Protein AF-Q55218-F1 (afdb_monomer_lite)

Secondary structure (DSSP, 8-state):
--PPP---PPPPPPPHHHHHHHHHHHHHHHHHHHHTT-HHHHHHHT-S-HHHHHHHHHTT-SSEE-TTS-EE---HHHHHHHHH-TT-S---GGGSS--

Structure (mmCIF, N/CA/C/O backbone):
data_AF-Q55218-F1
#
_entry.id   AF-Q55218-F1
#
loop_
_atom_site.group_PDB
_atom_site.id
_atom_site.type_symbol
_atom_site.label_atom_id
_atom_site.label_alt_id
_atom_site.label_comp_id
_atom_site.label_asym_id
_atom_site.label_entity_id
_atom_site.label_seq_id
_atom_site.pdbx_PDB_ins_code
_atom_site.Cartn_x
_atom_site.Cartn_y
_atom_site.Cartn_z
_atom_site.occupancy
_atom_site.B_iso_or_equiv
_atom_site.auth_seq_id
_atom_site.auth_comp_id
_atom_site.auth_asym_id
_atom_site.auth_atom_id
_atom_site.pdbx_PDB_model_num
ATOM 1 N N . MET A 1 1 ? 50.418 -3.290 9.995 1.00 52.03 1 MET A N 1
ATOM 2 C CA . MET A 1 1 ? 50.120 -3.734 8.618 1.00 52.03 1 MET A CA 1
ATOM 3 C C . MET A 1 1 ? 48.678 -3.325 8.351 1.00 52.03 1 MET A C 1
ATOM 5 O O . MET A 1 1 ? 47.769 -3.992 8.819 1.00 52.03 1 MET A O 1
ATOM 9 N N . THR A 1 2 ? 48.474 -2.133 7.790 1.00 50.09 2 THR A N 1
ATOM 10 C CA . THR A 1 2 ? 47.148 -1.502 7.666 1.00 50.09 2 THR A CA 1
ATOM 11 C C . THR A 1 2 ? 46.552 -1.903 6.322 1.00 50.09 2 THR A C 1
ATOM 13 O O . THR A 1 2 ? 47.127 -1.583 5.285 1.00 50.09 2 THR A O 1
ATOM 16 N N . MET A 1 3 ? 45.450 -2.653 6.337 1.00 50.16 3 MET A N 1
ATOM 17 C CA . MET A 1 3 ? 44.729 -3.035 5.120 1.00 50.16 3 MET A CA 1
ATOM 18 C C . MET A 1 3 ? 43.969 -1.815 4.579 1.00 50.16 3 MET A C 1
ATOM 20 O O . MET A 1 3 ? 43.300 -1.145 5.367 1.00 50.16 3 MET A O 1
ATOM 24 N N . PRO A 1 4 ? 44.045 -1.506 3.273 1.00 62.09 4 PRO A N 1
ATOM 25 C CA . PRO A 1 4 ? 43.231 -0.454 2.687 1.00 62.09 4 PRO A CA 1
ATOM 26 C C . PRO A 1 4 ? 41.763 -0.892 2.686 1.00 62.09 4 PRO A C 1
ATOM 28 O O . PRO A 1 4 ? 41.411 -1.933 2.130 1.00 62.09 4 PRO A O 1
ATOM 31 N N . THR A 1 5 ? 40.906 -0.096 3.319 1.00 61.22 5 THR A N 1
ATOM 32 C CA . THR A 1 5 ? 39.452 -0.217 3.205 1.00 61.22 5 THR A CA 1
ATOM 33 C C . THR A 1 5 ? 39.076 -0.027 1.732 1.00 61.22 5 THR A C 1
ATOM 35 O O . THR A 1 5 ? 39.483 0.982 1.147 1.00 61.22 5 THR A O 1
ATOM 38 N N . PRO A 1 6 ? 38.343 -0.951 1.085 1.00 57.94 6 PRO A N 1
ATOM 39 C CA . PRO A 1 6 ? 37.879 -0.714 -0.271 1.00 57.94 6 PRO A CA 1
ATOM 40 C C . PRO A 1 6 ? 36.880 0.445 -0.243 1.00 57.94 6 PRO A C 1
ATOM 42 O O . PRO A 1 6 ? 35.781 0.322 0.295 1.00 57.94 6 PRO A O 1
ATOM 45 N N . THR A 1 7 ? 37.269 1.580 -0.822 1.00 59.16 7 THR A N 1
ATOM 46 C CA . THR A 1 7 ? 36.338 2.641 -1.210 1.00 59.16 7 THR A CA 1
ATOM 47 C C . THR A 1 7 ? 35.344 2.031 -2.192 1.00 59.16 7 THR A C 1
ATOM 49 O O . THR A 1 7 ? 35.666 1.823 -3.362 1.00 59.16 7 THR A O 1
ATOM 52 N N . SER A 1 8 ? 34.146 1.688 -1.715 1.00 62.44 8 SER A N 1
ATOM 53 C CA . SER A 1 8 ? 33.060 1.274 -2.596 1.00 62.44 8 SER A CA 1
ATOM 54 C C . SER A 1 8 ? 32.613 2.499 -3.382 1.00 62.44 8 SER A C 1
ATOM 56 O O . SER A 1 8 ? 32.049 3.435 -2.817 1.00 62.44 8 SER A O 1
ATOM 58 N N . ALA A 1 9 ? 32.869 2.501 -4.689 1.00 62.53 9 ALA A N 1
ATOM 59 C CA . ALA A 1 9 ? 32.204 3.427 -5.591 1.00 62.53 9 ALA A CA 1
ATOM 60 C C . ALA A 1 9 ? 30.676 3.250 -5.457 1.00 62.53 9 ALA A C 1
ATOM 62 O O . ALA A 1 9 ? 30.218 2.130 -5.192 1.00 62.53 9 ALA A O 1
ATOM 63 N N . PRO A 1 10 ? 29.878 4.322 -5.615 1.00 64.62 10 PRO A N 1
ATOM 64 C CA . PRO A 1 10 ? 28.429 4.186 -5.638 1.00 64.62 10 PRO A CA 1
ATOM 65 C C . PRO A 1 10 ? 28.028 3.208 -6.754 1.00 64.62 10 PRO A C 1
ATOM 67 O O . PRO A 1 10 ? 28.654 3.217 -7.821 1.00 64.62 10 PRO A O 1
ATOM 70 N N . PRO A 1 11 ? 27.019 2.348 -6.525 1.00 70.62 11 PRO A N 1
ATOM 71 C CA . PRO A 1 11 ? 26.584 1.395 -7.533 1.00 70.62 11 PRO A CA 1
ATOM 72 C C . PRO A 1 11 ? 26.189 2.142 -8.807 1.00 70.62 11 PRO A C 1
ATOM 74 O O . PRO A 1 11 ? 25.523 3.179 -8.756 1.00 70.62 11 PRO A O 1
ATOM 77 N N . ALA A 1 12 ? 26.622 1.617 -9.953 1.00 80.38 12 ALA A N 1
ATOM 78 C CA . ALA A 1 12 ? 26.239 2.165 -11.243 1.00 80.38 12 ALA A CA 1
ATOM 79 C C . ALA A 1 12 ? 24.708 2.170 -11.377 1.00 80.38 12 ALA A C 1
ATOM 81 O O . ALA A 1 12 ? 24.029 1.248 -10.917 1.00 80.38 12 ALA A O 1
ATOM 82 N N . ALA A 1 13 ? 24.169 3.216 -12.006 1.00 86.00 13 ALA A N 1
ATOM 83 C CA . ALA A 1 13 ? 22.741 3.304 -12.278 1.00 86.00 13 ALA A CA 1
ATOM 84 C C . ALA A 1 13 ? 22.280 2.098 -13.123 1.00 86.00 13 ALA A C 1
ATOM 86 O O . ALA A 1 13 ? 23.020 1.666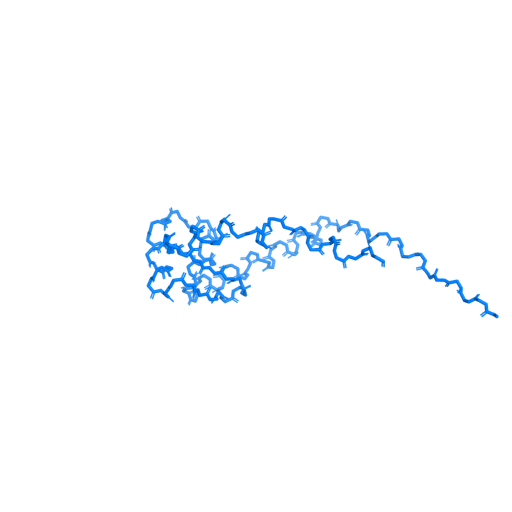 -14.014 1.00 86.00 13 ALA A O 1
ATOM 87 N N . PRO A 1 14 ? 21.072 1.560 -12.874 1.00 90.62 14 PRO A N 1
ATOM 88 C CA . PRO A 1 14 ? 20.566 0.425 -13.631 1.00 90.62 14 PRO A CA 1
ATOM 89 C C . PRO A 1 14 ? 20.382 0.795 -15.102 1.00 90.62 14 PRO A C 1
ATOM 91 O O . PRO A 1 14 ? 19.990 1.914 -15.441 1.00 90.62 14 PRO A O 1
ATOM 94 N N . THR A 1 15 ? 20.599 -0.172 -15.987 1.00 95.56 15 THR A N 1
ATOM 95 C CA . THR A 1 15 ? 20.212 -0.028 -17.393 1.00 95.56 15 THR A CA 1
ATOM 96 C C . THR A 1 15 ? 18.689 0.061 -17.526 1.00 95.56 15 THR A C 1
ATOM 98 O O . THR A 1 15 ? 17.939 -0.432 -16.679 1.00 95.56 15 THR A O 1
ATOM 101 N N . ASN A 1 16 ? 18.199 0.612 -18.640 1.00 96.56 16 ASN A N 1
ATOM 102 C CA . ASN A 1 16 ? 16.757 0.674 -18.915 1.00 96.56 16 ASN A CA 1
ATOM 103 C C . ASN A 1 16 ? 16.086 -0.709 -18.888 1.00 96.56 16 ASN A C 1
ATOM 105 O O . ASN A 1 16 ? 14.944 -0.831 -18.453 1.00 96.56 16 ASN A O 1
ATOM 109 N N . SER A 1 17 ? 16.789 -1.757 -19.320 1.00 96.62 17 SER A N 1
ATOM 110 C CA . SER A 1 17 ? 16.273 -3.129 -19.303 1.00 96.62 17 SER A CA 1
ATOM 111 C C . SER A 1 17 ? 16.157 -3.688 -17.886 1.00 96.62 17 SER A C 1
ATOM 113 O O . SER A 1 17 ? 15.173 -4.354 -17.565 1.00 96.62 17 SER A O 1
ATOM 115 N N . GLU A 1 18 ? 17.141 -3.421 -17.026 1.00 96.25 18 GLU A N 1
ATOM 116 C CA . GLU A 1 18 ? 17.106 -3.832 -15.617 1.00 96.25 18 GLU A CA 1
ATOM 117 C C . GLU A 1 18 ? 16.025 -3.077 -14.851 1.00 96.25 18 GLU A C 1
ATOM 119 O O . GLU A 1 18 ? 15.225 -3.698 -14.149 1.00 96.25 18 GLU A O 1
ATOM 124 N N . LEU A 1 19 ? 15.943 -1.761 -15.058 1.00 96.50 19 LEU A N 1
ATOM 125 C CA . LEU A 1 19 ? 14.889 -0.928 -14.497 1.00 96.50 19 LEU A CA 1
ATOM 126 C C . LEU A 1 19 ? 13.510 -1.402 -14.970 1.00 96.50 19 LEU A C 1
ATOM 128 O O . LEU A 1 19 ? 12.622 -1.629 -14.153 1.00 96.50 19 LEU A O 1
ATOM 132 N N . GLY A 1 20 ? 13.339 -1.623 -16.275 1.00 97.81 20 GLY A N 1
ATOM 133 C CA . GLY A 1 20 ? 12.091 -2.114 -16.856 1.00 97.81 20 GLY A CA 1
ATOM 134 C C . GLY A 1 20 ? 11.668 -3.462 -16.273 1.00 97.81 20 GLY A C 1
ATOM 135 O O . GLY A 1 20 ? 10.520 -3.616 -15.857 1.00 97.81 20 GLY A O 1
ATOM 136 N N . ARG A 1 21 ? 12.598 -4.421 -16.162 1.00 97.94 21 ARG A N 1
ATOM 137 C CA . ARG A 1 21 ? 12.337 -5.723 -15.529 1.00 97.94 21 ARG A CA 1
ATOM 138 C C . ARG A 1 21 ? 11.904 -5.557 -14.076 1.00 97.94 21 ARG A C 1
ATOM 140 O O . ARG A 1 21 ? 10.925 -6.170 -13.666 1.00 97.94 21 ARG A O 1
ATOM 147 N N . HIS A 1 22 ? 12.608 -4.729 -13.309 1.00 96.44 22 HIS A N 1
ATOM 148 C CA . HIS A 1 22 ? 12.282 -4.487 -11.909 1.00 96.44 22 HIS A CA 1
ATOM 149 C C . HIS A 1 22 ? 10.883 -3.875 -11.743 1.00 96.44 22 HIS A C 1
ATOM 151 O O . HIS A 1 22 ? 10.065 -4.399 -10.987 1.00 96.44 22 HIS A O 1
ATOM 157 N N . LEU A 1 23 ? 10.575 -2.817 -12.499 1.00 96.88 23 LEU A N 1
ATOM 158 C CA . LEU A 1 23 ? 9.273 -2.151 -12.456 1.00 96.88 23 LEU A CA 1
ATOM 159 C C . LEU A 1 23 ? 8.132 -3.094 -12.863 1.00 96.88 23 LEU A C 1
ATOM 161 O O . LEU A 1 23 ? 7.082 -3.097 -12.220 1.00 96.88 23 LEU A O 1
ATOM 165 N N . LEU A 1 24 ? 8.340 -3.930 -13.886 1.00 97.75 24 LEU A N 1
ATOM 166 C CA . LEU A 1 24 ? 7.365 -4.946 -14.294 1.00 97.75 24 LEU A CA 1
ATOM 167 C C . LEU A 1 24 ? 7.148 -6.006 -13.208 1.00 97.75 24 LEU A C 1
ATOM 169 O O . LEU A 1 24 ? 6.003 -6.384 -12.963 1.00 97.75 24 LEU A O 1
ATOM 173 N N . THR A 1 25 ? 8.202 -6.440 -12.513 1.00 97.56 25 THR A N 1
ATOM 174 C CA . THR A 1 25 ? 8.089 -7.366 -11.376 1.00 97.56 25 THR A CA 1
ATOM 175 C C . THR A 1 25 ? 7.253 -6.765 -10.243 1.00 97.56 25 THR A C 1
ATOM 177 O O . THR A 1 25 ? 6.298 -7.394 -9.788 1.00 97.56 25 THR A O 1
ATOM 180 N N . VAL A 1 26 ? 7.547 -5.527 -9.826 1.00 96.81 26 VAL A N 1
ATOM 181 C CA . VAL A 1 26 ? 6.772 -4.823 -8.783 1.00 96.81 26 VAL A CA 1
ATOM 182 C C . VAL A 1 26 ? 5.309 -4.664 -9.208 1.00 96.81 26 VAL A C 1
ATOM 184 O O . VAL A 1 26 ? 4.390 -4.973 -8.446 1.00 96.81 26 VAL A O 1
ATOM 187 N N . ARG A 1 27 ? 5.072 -4.268 -10.464 1.00 97.06 27 ARG A N 1
ATOM 188 C CA . ARG A 1 27 ? 3.722 -4.175 -11.033 1.00 97.06 27 ARG A CA 1
ATOM 189 C C . ARG A 1 27 ? 2.995 -5.523 -11.013 1.00 97.06 27 ARG A C 1
ATOM 191 O O . ARG A 1 27 ? 1.800 -5.550 -10.722 1.00 97.06 27 ARG A O 1
ATOM 198 N N . GLY A 1 28 ? 3.700 -6.621 -11.282 1.00 97.75 28 GLY A N 1
ATOM 199 C CA . GLY A 1 28 ? 3.177 -7.984 -11.189 1.00 97.75 28 GLY A CA 1
ATOM 200 C C . GLY A 1 28 ? 2.669 -8.325 -9.788 1.00 97.75 28 GLY A C 1
ATOM 201 O O . GLY A 1 28 ? 1.552 -8.823 -9.651 1.00 97.75 28 GLY A O 1
ATOM 202 N N . PHE A 1 29 ? 3.417 -7.970 -8.738 1.00 97.69 29 PHE A N 1
ATOM 203 C CA . PHE A 1 29 ? 2.968 -8.172 -7.356 1.00 97.69 29 PHE A CA 1
ATOM 204 C C . PHE A 1 29 ? 1.694 -7.386 -7.028 1.00 97.69 29 PHE A C 1
ATOM 206 O O . PHE A 1 29 ? 0.773 -7.952 -6.440 1.00 97.69 29 PHE A O 1
ATOM 213 N N . HIS A 1 30 ? 1.579 -6.126 -7.465 1.00 97.31 30 HIS A N 1
ATOM 214 C CA . HIS A 1 30 ? 0.340 -5.354 -7.277 1.00 97.31 30 HIS A CA 1
ATOM 215 C C . HIS A 1 30 ? -0.869 -6.041 -7.935 1.00 97.31 30 HIS A C 1
ATOM 217 O O . HIS A 1 30 ? -1.965 -6.043 -7.375 1.00 97.31 30 HIS A O 1
ATOM 223 N N . PHE A 1 31 ? -0.677 -6.654 -9.109 1.00 97.25 31 PHE A N 1
ATOM 224 C CA . PHE A 1 31 ? -1.725 -7.410 -9.798 1.00 97.25 31 PHE A CA 1
ATOM 225 C C . PHE A 1 31 ? -2.123 -8.673 -9.027 1.00 97.25 31 PHE A C 1
ATOM 227 O O . PHE A 1 31 ? -3.314 -8.887 -8.811 1.00 97.25 31 PHE A O 1
ATOM 234 N N . VAL A 1 32 ? -1.148 -9.488 -8.608 1.00 97.94 32 VAL A N 1
ATOM 235 C CA . VAL A 1 32 ? -1.400 -10.755 -7.903 1.00 97.94 32 VAL A CA 1
ATOM 236 C C . VAL A 1 32 ? -2.093 -10.506 -6.567 1.00 97.94 32 VAL A C 1
ATOM 238 O O . VAL A 1 32 ? -3.171 -11.044 -6.329 1.00 97.94 32 VAL A O 1
ATOM 241 N N . PHE A 1 33 ? -1.533 -9.653 -5.708 1.00 97.69 33 PHE A N 1
ATOM 242 C CA . PHE A 1 33 ? -2.119 -9.410 -4.388 1.00 97.69 33 PHE A CA 1
ATOM 243 C C . PHE A 1 33 ? -3.434 -8.638 -4.461 1.00 97.69 33 PHE A C 1
ATOM 245 O O . PHE A 1 33 ? -4.339 -8.898 -3.669 1.00 97.69 33 PHE A O 1
ATOM 252 N N . GLY A 1 34 ? -3.590 -7.756 -5.452 1.00 95.88 34 GLY A N 1
ATOM 253 C CA . GLY A 1 34 ? -4.868 -7.100 -5.700 1.00 95.88 34 GLY A CA 1
ATOM 254 C C . GLY A 1 34 ? -5.961 -8.092 -6.105 1.00 95.88 34 GLY A C 1
ATOM 255 O O . GLY A 1 34 ? -7.080 -8.005 -5.604 1.00 95.88 34 GLY A O 1
ATOM 256 N N . ALA A 1 35 ? -5.636 -9.077 -6.950 1.00 96.25 35 ALA A N 1
ATOM 257 C CA . ALA A 1 35 ? -6.560 -10.149 -7.329 1.00 96.25 35 ALA A CA 1
ATOM 258 C C . ALA A 1 35 ? -6.910 -11.080 -6.154 1.00 96.25 35 ALA A C 1
ATOM 260 O O . ALA A 1 35 ? -8.027 -11.583 -6.089 1.00 96.25 35 ALA A O 1
ATOM 261 N N . LEU A 1 36 ? -5.992 -11.257 -5.198 1.00 96.06 36 LEU A N 1
ATOM 262 C CA . LEU A 1 36 ? -6.236 -11.975 -3.940 1.00 96.06 36 LEU A CA 1
ATOM 263 C C . LEU A 1 36 ? -7.016 -11.143 -2.903 1.00 96.06 36 LEU A C 1
ATOM 265 O O . LEU A 1 36 ? -7.232 -11.594 -1.781 1.00 96.06 36 LEU A O 1
ATOM 269 N N . GLY A 1 37 ? -7.455 -9.938 -3.273 1.00 94.62 37 GLY A N 1
ATOM 270 C CA . GLY A 1 37 ? -8.364 -9.121 -2.477 1.00 94.62 37 GLY A CA 1
ATOM 271 C C . GLY A 1 37 ? -7.689 -8.077 -1.594 1.00 94.62 37 GLY A C 1
ATOM 272 O O . GLY A 1 37 ? -8.375 -7.471 -0.779 1.00 94.62 37 GLY A O 1
ATOM 273 N N . ASP A 1 38 ? -6.382 -7.832 -1.719 1.00 96.50 38 ASP A N 1
ATOM 274 C CA . ASP A 1 38 ? -5.718 -6.740 -1.001 1.00 96.50 38 ASP A CA 1
ATOM 275 C C . ASP A 1 38 ? -6.131 -5.361 -1.579 1.00 96.50 38 ASP A C 1
ATOM 277 O O . ASP A 1 38 ? -5.812 -5.056 -2.735 1.00 96.50 38 ASP A O 1
ATOM 281 N N . PRO A 1 39 ? -6.829 -4.502 -0.806 1.00 95.88 39 PRO A N 1
ATOM 282 C CA . PRO A 1 39 ? -7.327 -3.219 -1.291 1.00 95.88 39 PRO A CA 1
ATOM 283 C C . PRO A 1 39 ? -6.205 -2.198 -1.528 1.00 95.88 39 PRO A C 1
ATOM 285 O O . PRO A 1 39 ? -6.327 -1.349 -2.412 1.00 95.88 39 PRO A O 1
ATOM 288 N N . TYR A 1 40 ? -5.085 -2.297 -0.808 1.00 96.50 40 TYR A N 1
ATOM 289 C CA . TYR A 1 40 ? -3.922 -1.441 -1.028 1.00 96.50 40 TYR A CA 1
ATOM 290 C C . TYR A 1 40 ? -3.226 -1.799 -2.346 1.00 96.50 40 TYR A C 1
ATOM 292 O O . TYR A 1 40 ? -2.949 -0.921 -3.164 1.00 96.50 40 TYR A O 1
ATOM 300 N N . ALA A 1 41 ? -3.047 -3.092 -2.628 1.00 97.06 41 ALA A N 1
ATOM 301 C CA . ALA A 1 41 ? -2.509 -3.548 -3.910 1.00 97.06 41 ALA A CA 1
ATOM 302 C C . ALA A 1 41 ? -3.419 -3.161 -5.096 1.00 97.06 41 ALA A C 1
ATOM 304 O O . ALA A 1 41 ? -2.931 -2.706 -6.136 1.00 97.06 41 ALA A O 1
ATOM 305 N N . ARG A 1 42 ? -4.746 -3.258 -4.924 1.00 95.75 42 ARG A N 1
ATOM 306 C CA . ARG A 1 42 ? -5.751 -2.766 -5.887 1.00 95.75 42 ARG A CA 1
ATOM 307 C C . ARG A 1 42 ? -5.622 -1.264 -6.146 1.00 95.75 42 ARG A C 1
ATOM 309 O O . ARG A 1 42 ? -5.575 -0.840 -7.304 1.00 95.75 42 ARG A O 1
ATOM 316 N N . ARG A 1 43 ? -5.453 -0.459 -5.091 1.00 95.12 43 ARG A N 1
ATOM 317 C CA . ARG A 1 43 ? -5.223 0.987 -5.218 1.00 95.12 43 ARG A CA 1
ATOM 318 C C . ARG A 1 43 ? -3.962 1.298 -6.025 1.00 95.12 43 ARG A C 1
ATOM 320 O O . ARG A 1 43 ? -4.020 2.136 -6.926 1.00 95.12 43 ARG A O 1
ATOM 327 N N . LEU A 1 44 ? -2.853 0.602 -5.754 1.00 95.12 44 LEU A N 1
ATOM 328 C CA . LEU A 1 44 ? -1.582 0.753 -6.482 1.00 95.12 44 LEU A CA 1
ATOM 329 C C . LEU A 1 44 ? -1.652 0.263 -7.938 1.00 95.12 44 LEU A C 1
ATOM 331 O O . LEU A 1 44 ? -0.859 0.682 -8.787 1.00 95.12 44 LEU A O 1
ATOM 335 N N . ARG A 1 45 ? -2.621 -0.598 -8.270 1.00 91.00 45 ARG A N 1
ATOM 336 C CA . ARG A 1 45 ? -2.927 -0.976 -9.655 1.00 91.00 45 ARG A CA 1
ATOM 337 C C . ARG A 1 45 ? -3.522 0.185 -10.459 1.00 91.00 45 ARG A C 1
ATOM 339 O O . ARG A 1 45 ? -3.379 0.187 -11.681 1.00 91.00 45 ARG A O 1
ATOM 346 N N . GLY A 1 46 ? -4.107 1.178 -9.794 1.00 89.62 46 GLY A N 1
ATOM 347 C CA . GLY A 1 46 ? -4.800 2.299 -10.430 1.00 89.62 46 GLY A CA 1
ATOM 348 C C . GLY A 1 46 ? -6.304 2.073 -10.574 1.00 89.62 46 GLY A C 1
ATOM 349 O O . GLY A 1 46 ? -6.906 2.578 -11.515 1.00 89.62 46 GLY A O 1
ATOM 350 N N . GLU A 1 47 ? -6.910 1.290 -9.680 1.00 89.88 47 GLU A N 1
ATOM 351 C CA . GLU A 1 47 ? -8.364 1.138 -9.637 1.00 89.88 47 GLU A CA 1
ATOM 352 C C . GLU A 1 47 ? -9.042 2.469 -9.267 1.00 89.88 47 GLU A C 1
ATOM 354 O O . GLU A 1 47 ? -8.600 3.169 -8.352 1.00 89.88 47 GLU A O 1
ATOM 359 N N . ALA A 1 48 ? -10.075 2.840 -10.030 1.00 83.00 48 ALA A N 1
ATOM 360 C CA . ALA A 1 48 ? -10.666 4.180 -9.990 1.00 83.00 48 ALA A CA 1
ATOM 361 C C . ALA A 1 48 ? -11.603 4.399 -8.792 1.00 83.00 48 ALA A C 1
ATOM 363 O O . ALA A 1 48 ? -11.700 5.515 -8.270 1.00 83.00 48 ALA A O 1
ATOM 364 N N . ASP A 1 49 ? -12.268 3.334 -8.341 1.00 89.88 49 ASP A N 1
ATOM 365 C CA . ASP A 1 49 ? -13.210 3.389 -7.228 1.00 89.88 49 ASP A CA 1
ATOM 366 C C . ASP A 1 49 ? -12.484 3.357 -5.875 1.00 89.88 49 ASP A C 1
ATOM 368 O O . ASP A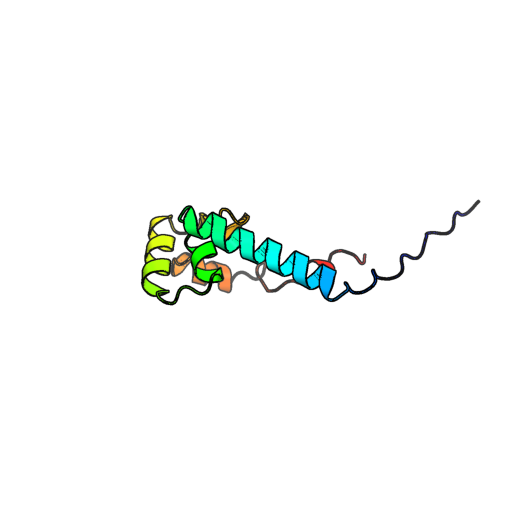 1 49 ? -12.365 2.338 -5.195 1.00 89.88 49 ASP A O 1
ATOM 372 N N . HIS A 1 50 ? -11.934 4.508 -5.506 1.00 84.81 50 HIS A N 1
ATOM 373 C CA . HIS A 1 50 ? -11.175 4.690 -4.275 1.00 84.81 50 HIS A CA 1
ATOM 374 C C . HIS A 1 50 ? -12.057 4.743 -3.020 1.00 84.81 50 HIS A C 1
ATOM 376 O O . HIS A 1 50 ? -11.549 4.467 -1.934 1.00 84.81 50 HIS A O 1
ATOM 382 N N . LEU A 1 51 ? -13.347 5.075 -3.149 1.00 89.88 51 LEU A N 1
ATOM 383 C CA . LEU A 1 51 ? -14.269 5.138 -2.012 1.00 89.88 51 LEU A CA 1
ATOM 384 C C . LEU A 1 51 ? -14.572 3.732 -1.496 1.00 89.88 51 LEU A C 1
ATOM 386 O O . LEU A 1 51 ? -14.335 3.458 -0.319 1.00 89.88 51 LEU A O 1
ATOM 390 N N . SER A 1 52 ? -14.950 2.818 -2.394 1.00 92.50 52 SER A N 1
ATOM 391 C CA . SER A 1 52 ? -15.164 1.409 -2.045 1.00 92.50 52 SER A CA 1
ATOM 392 C C . SER A 1 52 ? -13.884 0.748 -1.522 1.00 92.50 52 SER A C 1
ATOM 394 O O . SER A 1 52 ? -13.920 -0.064 -0.601 1.00 92.50 52 SER A O 1
ATOM 396 N N . LEU A 1 53 ? -12.708 1.112 -2.052 1.00 92.56 53 LEU A N 1
ATOM 397 C CA . LEU A 1 53 ? -11.435 0.631 -1.499 1.00 92.56 53 LEU A CA 1
ATOM 398 C C . LEU A 1 53 ? -11.183 1.146 -0.076 1.00 92.56 53 LEU A C 1
ATOM 400 O O . LEU A 1 53 ? -10.665 0.396 0.749 1.00 92.56 53 LEU A O 1
ATOM 404 N N . GLY A 1 54 ? -11.552 2.394 0.225 1.00 92.50 54 GLY A N 1
ATOM 405 C CA . GLY A 1 54 ? -11.464 2.954 1.574 1.00 92.50 54 GLY A CA 1
ATOM 406 C C . GLY A 1 54 ? -12.377 2.238 2.572 1.00 92.50 54 GLY A C 1
ATOM 407 O O . GLY A 1 54 ? -11.963 1.989 3.702 1.00 92.50 54 GLY A O 1
ATOM 408 N N . GLU A 1 55 ? -13.583 1.850 2.150 1.00 95.00 55 GLU A N 1
ATOM 409 C CA . GLU A 1 55 ? -14.489 1.000 2.939 1.00 95.00 55 GLU A CA 1
ATOM 410 C C . GLU A 1 55 ? -13.854 -0.354 3.251 1.00 95.00 55 GLU A C 1
ATOM 412 O O . GLU A 1 55 ? -13.713 -0.707 4.418 1.00 95.00 55 GLU A O 1
ATOM 417 N N . LEU A 1 56 ? -13.339 -1.045 2.231 1.00 95.31 56 LEU A N 1
ATOM 418 C CA . LEU A 1 56 ? -12.662 -2.334 2.404 1.00 95.31 56 LEU A CA 1
ATOM 419 C C . LEU A 1 56 ? -11.425 -2.253 3.310 1.00 95.31 56 LEU A C 1
ATOM 421 O O . LEU A 1 56 ? -11.080 -3.231 3.972 1.00 95.31 56 LEU A O 1
ATOM 425 N N . VAL A 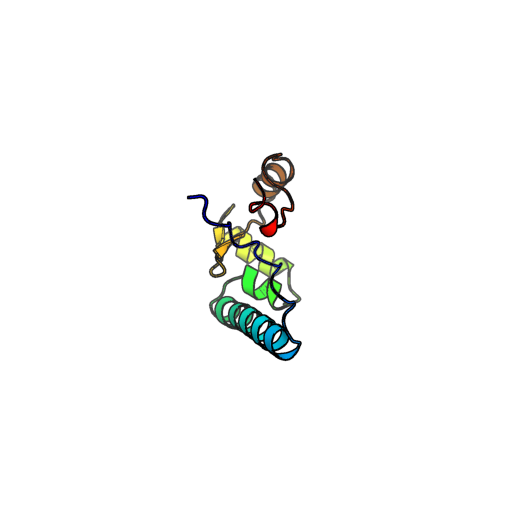1 57 ? -10.724 -1.117 3.326 1.00 96.06 57 VAL A N 1
ATOM 426 C CA . VAL A 1 57 ? -9.612 -0.884 4.258 1.00 96.06 57 VAL A CA 1
ATOM 427 C C . VAL A 1 57 ? -10.129 -0.728 5.686 1.00 96.06 57 VAL A C 1
ATOM 429 O O . VAL A 1 57 ? -9.561 -1.347 6.582 1.00 96.06 57 VAL A O 1
ATOM 432 N N . ARG A 1 58 ? -11.195 0.053 5.905 1.00 95.00 58 ARG A N 1
ATOM 433 C CA . ARG A 1 58 ? -11.796 0.251 7.235 1.00 95.00 58 ARG A CA 1
ATOM 434 C C . ARG A 1 58 ? -12.390 -1.038 7.804 1.00 95.00 58 ARG A C 1
ATOM 436 O O . ARG A 1 58 ? -12.224 -1.297 8.992 1.00 95.00 58 ARG A O 1
ATOM 443 N N . ASP A 1 59 ? -12.978 -1.885 6.963 1.00 96.50 59 ASP A N 1
ATOM 444 C CA . ASP A 1 59 ? -13.510 -3.195 7.366 1.00 96.50 59 ASP A CA 1
ATOM 445 C C . ASP A 1 59 ? -12.419 -4.150 7.883 1.00 96.50 59 ASP A C 1
ATOM 447 O O . ASP A 1 59 ? -12.700 -5.075 8.645 1.00 96.50 59 ASP A O 1
ATOM 451 N N . ARG A 1 60 ? -11.152 -3.923 7.509 1.00 95.94 60 ARG A N 1
ATOM 452 C CA . ARG A 1 60 ? -9.991 -4.677 8.017 1.00 95.94 60 ARG A CA 1
ATOM 453 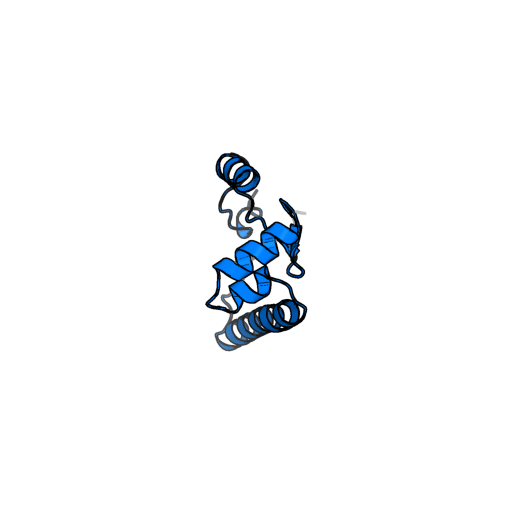C C . ARG A 1 60 ? -9.470 -4.165 9.361 1.00 95.94 60 ARG A C 1
ATOM 455 O O . ARG A 1 60 ? -8.514 -4.734 9.887 1.00 95.94 60 ARG A O 1
ATOM 462 N N . GLY A 1 61 ? -10.088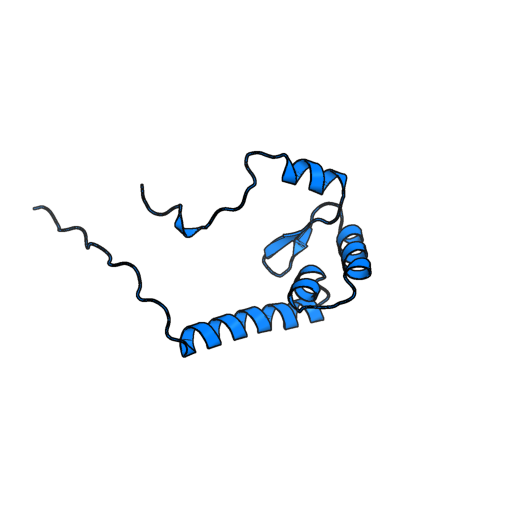 -3.125 9.911 1.00 95.94 61 GLY A N 1
ATOM 463 C CA . GLY A 1 61 ? -9.717 -2.501 11.173 1.00 95.94 61 GLY A CA 1
ATOM 464 C C . GLY A 1 61 ? -8.931 -1.194 11.009 1.00 95.94 61 GLY A C 1
ATOM 465 O O . GLY A 1 61 ? -8.579 -0.798 9.895 1.00 95.94 61 GLY A O 1
ATOM 466 N N . PRO A 1 62 ? -8.637 -0.516 12.134 1.00 96.31 62 PRO A N 1
ATOM 467 C CA . PRO A 1 62 ? -8.037 0.821 12.143 1.00 96.31 62 PRO A CA 1
ATOM 468 C C . PRO A 1 62 ? -6.612 0.853 11.576 1.00 96.31 62 PRO A C 1
ATOM 470 O O . PRO A 1 62 ? -6.179 1.868 11.035 1.00 96.31 62 PRO A O 1
ATOM 473 N N . LEU A 1 63 ? -5.888 -0.265 11.649 1.00 97.06 63 LEU A N 1
ATOM 474 C CA . LEU A 1 63 ? -4.560 -0.437 11.074 1.00 97.06 63 LEU A CA 1
ATOM 475 C C . LEU A 1 63 ? -4.361 -1.911 10.714 1.00 97.06 63 LEU A C 1
ATOM 477 O O . LEU A 1 63 ? -4.534 -2.785 11.563 1.00 97.06 63 LEU A O 1
ATOM 481 N N . HIS A 1 64 ? -3.972 -2.202 9.475 1.00 96.62 64 HIS A N 1
ATOM 482 C CA . HIS A 1 64 ? -3.693 -3.573 9.047 1.00 96.62 64 HIS A CA 1
ATOM 483 C C . HIS A 1 64 ? -2.445 -3.653 8.172 1.00 96.62 64 HIS A C 1
ATOM 485 O O . HIS A 1 64 ? -2.009 -2.667 7.576 1.00 96.62 64 HIS A O 1
ATOM 491 N N . ARG A 1 65 ? -1.862 -4.850 8.076 1.00 98.00 65 ARG A N 1
ATOM 492 C CA . ARG A 1 65 ? -0.707 -5.098 7.213 1.00 98.00 65 ARG A CA 1
ATOM 493 C C . ARG A 1 65 ? -1.162 -5.648 5.864 1.00 98.00 65 ARG A C 1
ATOM 495 O O . ARG A 1 65 ? -1.834 -6.675 5.805 1.00 98.00 65 ARG A O 1
ATOM 502 N N . SER A 1 66 ? -0.792 -4.962 4.788 1.00 97.81 66 SER A N 1
ATOM 503 C CA . SER A 1 66 ? -0.985 -5.428 3.414 1.00 97.81 66 SER A CA 1
ATOM 504 C C . SER A 1 66 ? -0.125 -6.664 3.137 1.00 97.81 66 SER A C 1
ATOM 506 O O . SER A 1 66 ? 0.956 -6.831 3.708 1.00 97.81 66 SER A O 1
ATOM 508 N N . ALA A 1 67 ? -0.558 -7.495 2.190 1.00 96.50 67 ALA A N 1
ATOM 509 C CA . ALA A 1 67 ? 0.245 -8.583 1.639 1.00 96.50 67 ALA A CA 1
ATOM 510 C C . ALA A 1 67 ? 1.533 -8.085 0.948 1.00 96.50 67 ALA A C 1
ATOM 512 O O . ALA A 1 67 ? 2.485 -8.847 0.803 1.00 96.50 67 ALA A O 1
ATOM 513 N N . LEU A 1 68 ? 1.598 -6.796 0.586 1.00 96.50 68 LEU A N 1
ATOM 514 C CA . LEU A 1 68 ? 2.815 -6.124 0.113 1.00 96.50 68 LEU A CA 1
ATOM 515 C C . LEU A 1 68 ? 3.782 -5.740 1.252 1.00 96.50 68 LEU A C 1
ATOM 517 O O . LEU A 1 68 ? 4.851 -5.198 0.994 1.00 96.50 68 LEU A O 1
ATOM 521 N N . GLY A 1 69 ? 3.423 -6.004 2.512 1.00 95.25 69 GLY A N 1
ATOM 522 C CA . GLY A 1 69 ? 4.250 -5.759 3.695 1.00 95.25 69 GLY A CA 1
ATOM 523 C C . GLY A 1 69 ? 4.057 -4.385 4.345 1.00 95.25 69 GLY A C 1
ATOM 524 O O . GLY A 1 69 ? 4.461 -4.222 5.500 1.00 95.25 69 GLY A O 1
ATOM 525 N N . THR A 1 70 ? 3.412 -3.447 3.646 1.00 96.19 70 THR A N 1
ATOM 526 C CA . THR A 1 70 ? 3.106 -2.083 4.106 1.00 96.19 70 THR A CA 1
ATOM 527 C C . THR A 1 70 ? 1.976 -2.064 5.138 1.00 96.19 70 THR A C 1
ATOM 529 O O . THR A 1 70 ? 1.000 -2.802 5.009 1.00 96.19 70 THR A O 1
ATOM 532 N N . TRP A 1 71 ? 2.082 -1.198 6.147 1.00 97.50 71 TRP A N 1
ATOM 533 C CA . TRP A 1 71 ? 0.979 -0.884 7.060 1.00 97.50 71 TRP A CA 1
ATOM 534 C C . TRP A 1 71 ? 0.016 0.120 6.420 1.00 97.50 71 TRP A C 1
ATOM 536 O O . TRP A 1 71 ? 0.452 1.108 5.834 1.00 97.50 71 TRP A O 1
ATOM 546 N N . VAL A 1 72 ? -1.287 -0.141 6.516 1.00 97.56 72 VAL A N 1
ATOM 547 C CA . VAL A 1 72 ? -2.337 0.616 5.825 1.00 97.56 72 VAL A CA 1
ATOM 548 C C . VAL A 1 72 ? -3.438 0.982 6.813 1.00 97.56 72 VAL A C 1
ATOM 550 O O . VAL A 1 72 ? -3.926 0.127 7.554 1.00 97.56 72 VAL A O 1
ATOM 553 N N . THR A 1 73 ? -3.852 2.247 6.786 1.00 96.94 73 THR A N 1
ATOM 554 C CA . THR A 1 73 ? -5.020 2.758 7.505 1.00 96.94 73 THR A CA 1
ATOM 555 C C . THR A 1 73 ? -5.878 3.616 6.574 1.00 96.94 73 THR A C 1
ATOM 557 O O . THR A 1 73 ? -5.369 4.238 5.641 1.00 96.94 73 THR A O 1
ATOM 560 N N . ALA A 1 74 ? -7.185 3.613 6.818 1.00 95.81 74 ALA A N 1
ATOM 561 C CA . ALA A 1 74 ? -8.135 4.609 6.322 1.00 95.81 74 ALA A CA 1
ATOM 562 C C . ALA A 1 74 ? -9.071 5.075 7.455 1.00 95.81 74 ALA A C 1
ATOM 564 O O . ALA A 1 74 ? -10.145 5.617 7.194 1.00 95.81 74 ALA A O 1
ATOM 565 N N . ASP A 1 75 ? -8.686 4.813 8.707 1.00 96.19 75 ASP A N 1
ATOM 566 C CA . ASP A 1 75 ? -9.390 5.290 9.891 1.00 96.19 75 ASP A CA 1
ATOM 567 C C . ASP A 1 75 ? -8.958 6.727 10.203 1.00 96.19 75 ASP A C 1
ATOM 569 O O . ASP A 1 75 ? -7.771 7.048 10.143 1.00 96.19 75 ASP A O 1
ATOM 573 N N . GLY A 1 76 ? -9.919 7.596 10.510 1.00 95.88 76 GLY A N 1
ATOM 574 C CA . GLY A 1 76 ? -9.675 9.029 10.671 1.00 95.88 76 GLY A CA 1
ATOM 575 C C . GLY A 1 76 ? -8.825 9.352 11.896 1.00 95.88 76 GLY A C 1
ATOM 576 O O . GLY A 1 76 ? -7.873 10.122 11.787 1.00 95.88 76 GLY A O 1
ATOM 577 N N . GLU A 1 77 ? -9.136 8.737 13.038 1.00 96.50 77 GLU A N 1
ATOM 578 C CA . GLU A 1 77 ? -8.417 8.963 14.297 1.00 96.50 77 GLU A CA 1
ATOM 579 C C . GLU A 1 77 ? -6.982 8.436 14.208 1.00 96.50 77 GLU A C 1
ATOM 581 O O . GLU A 1 77 ? -6.030 9.173 14.472 1.00 96.50 77 GLU A O 1
ATOM 586 N N . THR A 1 78 ? -6.815 7.201 13.725 1.00 96.88 78 THR A N 1
ATOM 587 C CA . THR A 1 78 ? -5.491 6.611 13.488 1.00 96.88 78 THR A CA 1
ATOM 588 C C . THR A 1 78 ? -4.676 7.441 12.494 1.00 96.88 78 THR A C 1
ATOM 590 O O . THR A 1 78 ? -3.497 7.700 12.729 1.00 96.88 78 THR A O 1
ATOM 593 N N . SER A 1 79 ? -5.285 7.893 11.392 1.00 96.19 79 SER A N 1
ATOM 594 C CA . SER A 1 79 ? -4.588 8.705 10.386 1.00 96.19 79 SER A CA 1
ATOM 595 C C . SER A 1 79 ? -4.115 10.039 10.956 1.00 96.19 79 SER A C 1
ATOM 597 O O . SER A 1 79 ? -2.974 10.420 10.710 1.00 96.19 79 SER A O 1
ATOM 599 N N . ALA A 1 80 ? -4.959 10.734 11.725 1.00 97.62 80 ALA A N 1
ATOM 600 C CA . ALA A 1 80 ? -4.587 11.993 12.363 1.00 97.62 80 ALA A CA 1
ATOM 601 C C . ALA A 1 80 ? -3.397 11.802 13.317 1.00 97.62 80 ALA A C 1
ATOM 603 O O . ALA A 1 80 ? -2.399 12.506 13.195 1.00 97.62 80 ALA A O 1
ATOM 604 N N . GLY A 1 81 ? -3.449 10.781 14.181 1.00 97.00 81 GLY A N 1
ATOM 605 C CA . GLY A 1 81 ? -2.354 10.480 15.105 1.00 97.00 81 GLY A CA 1
ATOM 606 C C . GLY A 1 81 ? -1.033 10.150 14.403 1.00 97.00 81 GLY A C 1
ATOM 607 O O . GLY A 1 81 ? 0.014 10.638 14.814 1.00 97.00 81 GLY A O 1
ATOM 608 N N . LEU A 1 82 ? -1.067 9.363 13.320 1.00 95.81 82 LEU A N 1
ATOM 609 C CA . LEU A 1 82 ? 0.139 9.014 12.557 1.00 95.81 82 LEU A CA 1
ATOM 610 C C . LEU A 1 82 ? 0.732 10.204 11.790 1.00 95.81 82 LEU A C 1
ATOM 612 O O . LEU A 1 82 ? 1.943 10.247 11.591 1.00 95.81 82 LEU A O 1
ATOM 616 N N . LEU A 1 83 ? -0.102 11.136 11.321 1.00 95.44 83 LEU A N 1
ATOM 617 C CA . LEU A 1 83 ? 0.352 12.329 10.598 1.00 95.44 83 LEU A CA 1
ATOM 618 C C . LEU A 1 83 ? 0.978 13.377 11.526 1.00 95.44 83 LEU A C 1
ATOM 620 O O . LEU A 1 83 ? 1.858 14.113 11.082 1.00 95.44 83 LEU A O 1
ATOM 624 N N . ASP A 1 84 ? 0.551 13.420 12.788 1.00 96.44 84 ASP A N 1
ATOM 625 C CA . ASP A 1 84 ? 1.099 14.317 13.809 1.00 96.44 84 ASP A CA 1
ATOM 626 C C . ASP A 1 84 ? 2.328 13.728 14.536 1.00 96.44 84 ASP A C 1
ATOM 628 O O . ASP A 1 84 ? 3.026 14.449 15.255 1.00 96.44 84 ASP A O 1
ATOM 632 N N . ASP A 1 85 ? 2.621 12.431 14.368 1.00 96.25 85 ASP A N 1
ATOM 633 C CA . ASP A 1 85 ? 3.735 11.759 15.045 1.00 96.25 85 ASP A CA 1
ATOM 634 C C . ASP A 1 85 ? 5.100 12.183 14.453 1.00 96.25 85 ASP A C 1
ATOM 636 O O . ASP A 1 85 ? 5.403 11.865 13.299 1.00 96.25 85 ASP A O 1
ATOM 640 N N . PRO A 1 86 ? 5.991 12.829 15.233 1.00 94.12 86 PRO A N 1
ATOM 641 C CA . PRO A 1 86 ? 7.290 13.300 14.746 1.00 94.12 86 PRO A CA 1
ATOM 642 C C . PRO A 1 86 ? 8.265 12.174 14.361 1.00 94.12 86 PRO A C 1
ATOM 644 O O . PRO A 1 86 ? 9.278 12.428 13.701 1.00 94.12 86 PRO A O 1
ATOM 647 N N . LEU A 1 87 ? 8.013 10.930 14.779 1.00 92.75 87 LEU A N 1
ATOM 648 C CA . LEU A 1 87 ? 8.808 9.774 14.369 1.00 92.75 87 LEU A CA 1
ATOM 649 C C . LEU A 1 87 ? 8.481 9.334 12.940 1.00 92.75 87 LEU A C 1
ATOM 651 O O . LEU A 1 87 ? 9.325 8.707 12.290 1.00 92.75 87 LEU A O 1
ATOM 655 N N . LEU A 1 88 ? 7.292 9.679 12.443 1.00 92.31 88 LEU A N 1
ATOM 656 C CA . LEU A 1 88 ? 6.810 9.307 11.125 1.00 92.31 88 LEU A CA 1
ATOM 657 C C . LEU A 1 88 ? 6.987 10.468 10.147 1.00 92.31 88 LEU A C 1
ATOM 659 O O . LEU A 1 88 ? 6.569 11.598 10.361 1.00 92.31 88 LEU A O 1
ATOM 663 N N . GLY A 1 89 ? 7.640 10.182 9.028 1.00 88.12 89 GLY A N 1
ATOM 664 C CA . GLY A 1 89 ? 7.840 11.154 7.965 1.00 88.12 89 GLY A CA 1
ATOM 665 C C . GLY A 1 89 ? 8.485 10.511 6.743 1.00 88.12 89 GLY A C 1
ATOM 666 O O . GLY A 1 89 ? 9.017 9.400 6.841 1.00 88.12 89 GLY A O 1
ATOM 667 N N . PRO A 1 90 ? 8.459 11.178 5.578 1.00 88.12 90 PRO A N 1
ATOM 668 C CA . PRO A 1 90 ? 9.125 10.678 4.384 1.00 88.12 90 PRO A CA 1
ATOM 669 C C . PRO A 1 90 ? 10.625 10.523 4.645 1.00 88.12 90 PRO A C 1
ATOM 671 O O . PRO A 1 90 ? 11.337 11.500 4.871 1.00 88.12 90 PRO A O 1
ATOM 674 N N . ARG A 1 91 ? 11.118 9.285 4.607 1.00 85.06 91 ARG A N 1
ATOM 675 C CA . ARG A 1 91 ? 12.546 8.976 4.695 1.00 85.06 91 ARG A CA 1
ATOM 676 C C . ARG A 1 91 ? 12.942 8.147 3.490 1.00 85.06 91 ARG A C 1
ATOM 678 O O . ARG A 1 91 ? 12.268 7.179 3.144 1.00 85.06 91 ARG A O 1
ATOM 685 N N . HIS A 1 92 ? 14.044 8.523 2.853 1.00 76.25 92 HIS A N 1
ATOM 686 C CA . HIS A 1 92 ? 14.672 7.658 1.870 1.00 76.25 92 HIS A CA 1
ATOM 687 C C . HIS A 1 92 ? 15.545 6.636 2.620 1.00 76.25 92 HIS A C 1
ATOM 689 O O . HIS A 1 92 ? 16.412 7.049 3.389 1.00 76.25 92 HIS A O 1
ATOM 695 N N . PRO A 1 93 ? 15.366 5.320 2.422 1.00 66.94 93 PRO A N 1
ATOM 696 C CA . PRO A 1 93 ? 16.102 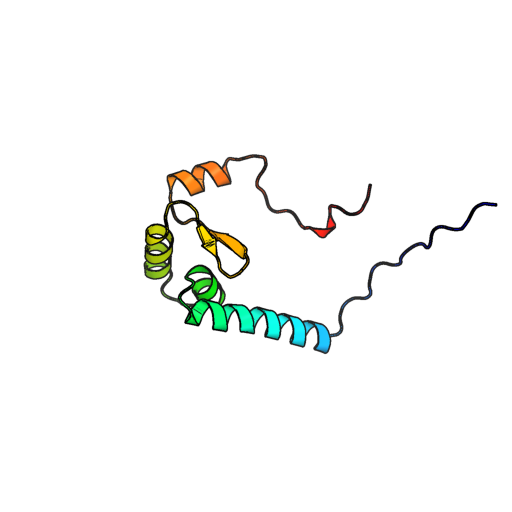4.308 3.185 1.00 66.94 93 PRO A CA 1
ATOM 697 C C . PRO A 1 93 ? 17.623 4.334 2.942 1.00 66.94 93 PRO A C 1
ATOM 699 O O . PRO A 1 93 ? 18.385 3.893 3.792 1.00 66.94 93 PRO A O 1
ATOM 702 N N . ALA A 1 94 ? 18.104 4.912 1.832 1.00 58.81 94 ALA A N 1
ATOM 703 C CA . ALA A 1 94 ? 19.549 5.062 1.594 1.00 58.81 94 ALA A CA 1
ATOM 704 C C . ALA A 1 94 ? 20.245 6.119 2.481 1.00 58.81 94 ALA A C 1
ATOM 706 O O . ALA A 1 94 ? 21.448 6.321 2.345 1.00 58.81 94 ALA A O 1
ATOM 707 N N . SER A 1 95 ? 19.520 6.787 3.382 1.00 51.34 95 SER A N 1
ATOM 708 C CA . SER A 1 95 ? 20.105 7.702 4.370 1.00 51.34 95 SER A CA 1
ATOM 709 C C . SER A 1 95 ? 20.692 6.985 5.596 1.00 51.34 95 SER A C 1
ATOM 711 O O . SER A 1 95 ? 21.376 7.623 6.388 1.00 51.34 95 SER A O 1
ATOM 713 N N . GLU A 1 96 ? 20.463 5.678 5.768 1.00 48.09 96 GLU A N 1
ATOM 714 C CA . GLU A 1 96 ? 20.956 4.891 6.918 1.00 48.09 96 GLU A CA 1
ATOM 715 C C . GLU A 1 96 ? 22.306 4.188 6.652 1.00 48.09 96 GLU A C 1
ATOM 717 O O . GLU A 1 96 ? 22.614 3.160 7.247 1.00 48.09 96 GLU A O 1
ATOM 722 N N . GLY A 1 97 ? 23.134 4.739 5.756 1.00 46.25 97 GLY A N 1
ATOM 723 C CA . GLY A 1 97 ? 24.391 4.120 5.309 1.00 46.25 97 GLY A CA 1
ATOM 724 C C . GLY A 1 97 ? 25.601 5.051 5.194 1.00 46.25 97 GLY A C 1
ATOM 725 O O . GLY A 1 97 ? 26.486 4.774 4.389 1.00 46.25 97 GLY A O 1
ATOM 726 N N . LEU A 1 98 ? 25.653 6.148 5.957 1.00 39.72 98 LEU A N 1
ATOM 727 C CA . LEU A 1 98 ? 26.880 6.933 6.139 1.00 39.72 98 LEU A CA 1
ATOM 728 C C . LEU A 1 98 ? 26.966 7.451 7.588 1.00 39.72 98 LEU A C 1
ATOM 730 O O . LEU A 1 98 ? 26.569 8.577 7.894 1.00 39.72 98 LEU A O 1
ATOM 734 N N . GLN A 1 99 ? 27.443 6.589 8.482 1.00 36.03 99 GLN A N 1
ATOM 735 C CA . GLN A 1 99 ? 28.038 6.945 9.774 1.00 36.03 99 GLN A CA 1
ATOM 736 C C . GLN A 1 99 ? 29.390 6.240 9.849 1.00 36.03 99 GLN A C 1
ATOM 738 O O . GLN A 1 99 ? 29.432 5.046 9.471 1.00 36.03 99 GLN A O 1
#

Radius of gyration: 19.22 Å; chains: 1; bounding box: 65×26×34 Å

pLDDT: mean 87.45, std 15.99, range [36.03, 98.0]

Sequence (99 aa):
MTMPTPTSAPPAAPTNSELGRHLLTVRGFHFVFGALGDPYARRLRGEADHLSLGELVRDRGPLHRSALGTWVTADGETSAGLLDDPLLGPRHPASEGLQ

Foldseek 3Di:
DDDDDPPDDDDDDDDPVRVVVVVVVVLVVLVVQVVVPFLVSVVVNVDPCVVVSLVSQPVCPQWDAGPVRDIDGSDPVSVVVQVPDPVDDDDDPVVVPDD